Pr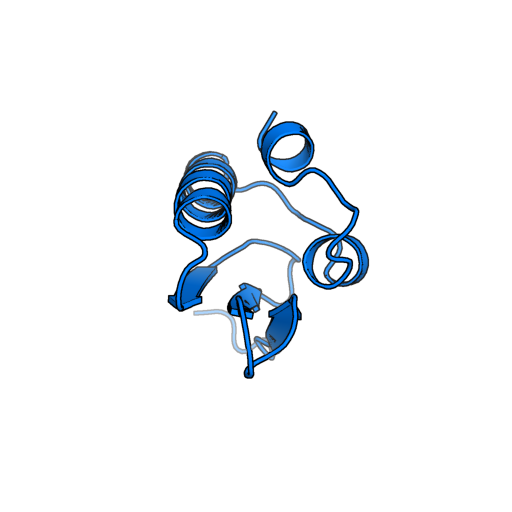otein AF-A0A1B1MP86-F1 (afdb_monomer)

Structure (mmCIF, N/CA/C/O backbone):
data_AF-A0A1B1MP86-F1
#
_entry.id   AF-A0A1B1MP86-F1
#
loop_
_atom_site.group_PDB
_atom_site.id
_atom_site.type_symbol
_atom_site.label_atom_id
_atom_site.label_alt_id
_atom_site.label_comp_id
_atom_site.label_asym_id
_atom_site.label_entity_id
_atom_site.label_seq_id
_atom_site.pdbx_PDB_ins_code
_atom_site.Cartn_x
_atom_site.Cartn_y
_atom_site.Cartn_z
_atom_site.occupancy
_atom_site.B_iso_or_equiv
_atom_site.auth_seq_id
_atom_site.auth_comp_id
_atom_site.auth_asym_id
_atom_site.auth_atom_id
_atom_site.pdbx_PDB_model_num
ATOM 1 N N . MET A 1 1 ? 1.546 -1.747 23.618 1.00 44.28 1 MET A N 1
ATOM 2 C CA . MET A 1 1 ? 1.988 -2.228 22.291 1.00 44.28 1 MET A CA 1
ATOM 3 C C . MET A 1 1 ? 1.261 -3.539 22.054 1.00 44.28 1 MET A C 1
ATOM 5 O O . MET A 1 1 ? 1.569 -4.504 22.738 1.00 44.28 1 MET A O 1
ATOM 9 N N . ALA A 1 2 ? 0.192 -3.537 21.255 1.00 43.34 2 ALA A N 1
ATOM 10 C CA . ALA A 1 2 ? -0.629 -4.732 21.067 1.00 43.34 2 ALA A CA 1
ATOM 11 C C . ALA A 1 2 ? 0.175 -5.787 20.293 1.00 43.34 2 ALA A C 1
ATOM 13 O O . ALA A 1 2 ? 0.661 -5.520 19.197 1.00 43.34 2 ALA A O 1
ATOM 14 N N . SER A 1 3 ? 0.337 -6.958 20.907 1.00 50.38 3 SER A N 1
ATOM 15 C CA . SER A 1 3 ? 1.021 -8.137 20.372 1.00 50.38 3 SER A CA 1
ATOM 16 C C . SER A 1 3 ? 0.124 -8.859 19.357 1.00 50.38 3 SER A C 1
ATOM 18 O O . SER A 1 3 ? -0.265 -10.005 19.569 1.00 50.38 3 SER A O 1
ATOM 20 N N . GLY A 1 4 ? -0.256 -8.155 18.295 1.00 57.81 4 GLY A N 1
ATOM 21 C CA . GLY A 1 4 ? -1.008 -8.700 17.168 1.00 57.81 4 GLY A CA 1
ATOM 22 C C . GLY A 1 4 ? -0.096 -8.991 15.977 1.00 57.81 4 GLY A C 1
ATOM 23 O O . GLY A 1 4 ? 0.916 -8.309 15.793 1.00 57.81 4 GLY A O 1
ATOM 24 N N . LYS A 1 5 ? -0.394 -10.015 15.170 1.00 75.94 5 LYS A N 1
ATOM 25 C CA . LYS A 1 5 ? 0.468 -10.383 14.027 1.00 75.94 5 LYS A CA 1
ATOM 26 C C . LYS A 1 5 ? 0.292 -9.380 12.887 1.00 75.94 5 LYS A C 1
ATOM 28 O O . LYS A 1 5 ? -0.657 -9.468 12.109 1.00 75.94 5 LYS A O 1
ATOM 33 N N . ASN A 1 6 ? 1.251 -8.472 12.734 1.00 90.88 6 ASN A N 1
ATOM 34 C CA . ASN A 1 6 ? 1.345 -7.648 11.533 1.00 90.88 6 ASN A CA 1
ATOM 35 C C . ASN A 1 6 ? 1.623 -8.517 10.296 1.00 90.88 6 ASN A C 1
ATOM 37 O O . ASN A 1 6 ? 2.269 -9.564 10.386 1.00 90.88 6 ASN A O 1
ATOM 41 N N . ARG A 1 7 ? 1.174 -8.063 9.122 1.00 94.56 7 ARG A N 1
ATOM 42 C CA . ARG A 1 7 ? 1.425 -8.747 7.846 1.00 94.56 7 ARG A CA 1
ATOM 43 C C . ARG A 1 7 ? 1.993 -7.809 6.794 1.00 94.56 7 ARG A C 1
ATOM 45 O O . ARG A 1 7 ? 1.694 -6.616 6.781 1.00 94.56 7 ARG A O 1
ATOM 52 N N . ILE A 1 8 ? 2.761 -8.376 5.869 1.00 96.94 8 ILE A N 1
ATOM 53 C CA . ILE A 1 8 ? 3.224 -7.680 4.669 1.00 96.94 8 ILE A CA 1
ATOM 54 C C . ILE A 1 8 ? 2.336 -8.101 3.502 1.00 96.94 8 ILE A C 1
ATOM 56 O O . ILE A 1 8 ? 2.278 -9.278 3.151 1.00 96.94 8 ILE A O 1
ATOM 60 N N . VAL A 1 9 ? 1.661 -7.132 2.895 1.00 97.12 9 VAL A N 1
ATOM 61 C CA . VAL A 1 9 ? 0.893 -7.305 1.663 1.00 97.12 9 VAL A CA 1
ATOM 62 C C . VAL A 1 9 ? 1.768 -6.905 0.485 1.00 97.12 9 VAL A C 1
ATOM 64 O O . VAL A 1 9 ? 2.325 -5.809 0.466 1.00 97.12 9 VAL A O 1
ATOM 67 N N . ARG A 1 10 ? 1.897 -7.797 -0.493 1.00 97.44 10 ARG A N 1
ATOM 68 C CA . ARG A 1 10 ? 2.654 -7.554 -1.723 1.00 97.44 10 ARG A CA 1
ATOM 69 C C . ARG A 1 10 ? 1.713 -7.081 -2.825 1.00 97.44 10 ARG A C 1
ATOM 71 O O . ARG A 1 10 ? 0.623 -7.627 -2.963 1.00 97.44 10 ARG A O 1
ATOM 78 N N . ARG A 1 11 ? 2.148 -6.088 -3.596 1.00 96.69 11 ARG A N 1
ATOM 79 C CA . ARG A 1 11 ? 1.401 -5.488 -4.705 1.00 96.69 11 ARG A CA 1
ATOM 80 C C . ARG A 1 11 ? 2.314 -5.345 -5.918 1.00 96.69 11 ARG A C 1
ATOM 82 O O . ARG A 1 11 ? 3.430 -4.852 -5.776 1.00 96.69 11 ARG A O 1
ATOM 89 N N . GLY A 1 12 ? 1.803 -5.693 -7.095 1.00 95.94 12 GLY A N 1
ATOM 90 C CA . GLY A 1 12 ? 2.544 -5.580 -8.353 1.00 95.94 12 GLY A CA 1
ATOM 91 C C . GLY A 1 12 ? 3.533 -6.725 -8.574 1.00 95.94 12 GLY A C 1
ATOM 92 O O . GLY A 1 12 ? 3.449 -7.764 -7.917 1.00 95.94 12 GLY A O 1
ATOM 93 N N . ASN A 1 13 ? 4.455 -6.528 -9.515 1.00 94.50 13 ASN A N 1
ATOM 94 C CA . ASN A 1 13 ? 5.435 -7.524 -9.940 1.00 94.50 13 ASN A CA 1
ATOM 95 C C . ASN A 1 13 ? 6.862 -7.031 -9.617 1.00 94.50 13 ASN A C 1
ATOM 97 O O . ASN A 1 13 ? 7.214 -5.934 -10.052 1.00 94.50 13 ASN A O 1
ATOM 101 N N . PRO A 1 14 ? 7.687 -7.810 -8.887 1.00 91.69 14 PRO A N 1
ATOM 102 C CA . PRO A 1 14 ? 9.091 -7.484 -8.619 1.00 91.69 14 PRO A CA 1
ATOM 103 C C . PRO A 1 14 ? 9.944 -7.128 -9.844 1.00 91.69 14 PRO A C 1
ATOM 105 O O . PRO A 1 14 ? 10.880 -6.349 -9.691 1.00 91.69 14 PRO A O 1
ATOM 108 N N . ASP A 1 15 ? 9.618 -7.656 -11.026 1.00 94.94 15 ASP A N 1
ATOM 109 C CA . ASP A 1 15 ? 10.397 -7.429 -12.252 1.00 94.94 15 ASP A CA 1
ATOM 110 C C . ASP A 1 15 ? 10.095 -6.082 -12.947 1.00 94.94 15 ASP A C 1
ATOM 112 O O . ASP A 1 15 ? 10.755 -5.737 -13.924 1.00 94.94 15 ASP A O 1
ATOM 116 N N . ASP A 1 16 ? 9.110 -5.315 -12.466 1.00 92.75 16 ASP A N 1
ATOM 117 C CA . ASP A 1 16 ? 8.690 -4.033 -13.059 1.00 92.75 16 ASP A CA 1
ATOM 118 C C . ASP A 1 16 ? 8.486 -2.956 -11.978 1.00 92.75 16 ASP A C 1
ATOM 120 O O . ASP A 1 16 ? 9.381 -2.155 -11.671 1.00 92.75 16 ASP A O 1
ATOM 124 N N . ALA A 1 17 ? 7.313 -2.986 -11.343 1.00 94.25 17 ALA A N 1
ATOM 125 C CA . ALA A 1 17 ? 6.918 -2.098 -10.265 1.00 94.25 17 AL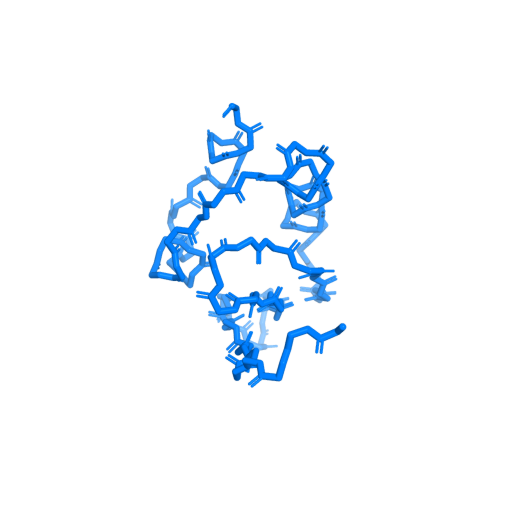A A CA 1
ATOM 126 C C . ALA A 1 17 ? 6.271 -2.907 -9.137 1.00 94.25 17 ALA A C 1
ATOM 128 O O . ALA A 1 17 ? 5.319 -3.671 -9.340 1.00 94.25 17 ALA A O 1
ATOM 129 N N . PHE A 1 18 ? 6.784 -2.715 -7.923 1.00 96.69 18 PHE A N 1
ATOM 130 C CA . PHE A 1 18 ? 6.434 -3.535 -6.769 1.00 96.69 18 PHE A CA 1
ATOM 131 C C . PHE A 1 18 ? 6.333 -2.709 -5.494 1.00 96.69 18 PHE A C 1
ATOM 133 O O . PHE A 1 18 ? 7.120 -1.788 -5.267 1.00 96.69 18 PHE A O 1
ATOM 140 N N . ALA A 1 19 ? 5.410 -3.092 -4.614 1.00 97.75 19 ALA A N 1
ATOM 141 C CA . ALA A 1 19 ? 5.306 -2.534 -3.278 1.00 97.75 19 ALA A CA 1
ATOM 142 C C . ALA A 1 19 ? 5.034 -3.601 -2.212 1.00 97.75 19 ALA A C 1
ATOM 144 O O . ALA A 1 19 ? 4.292 -4.563 -2.419 1.00 97.75 19 ALA A O 1
ATOM 145 N N . ALA A 1 20 ? 5.598 -3.370 -1.030 1.00 97.88 20 ALA A N 1
ATOM 146 C CA . ALA A 1 20 ? 5.317 -4.091 0.199 1.00 97.88 20 ALA A CA 1
ATOM 147 C C . ALA A 1 20 ? 4.632 -3.139 1.188 1.00 97.88 20 ALA A C 1
ATOM 149 O O . ALA A 1 20 ? 5.216 -2.136 1.602 1.00 97.88 20 ALA A O 1
ATOM 150 N N .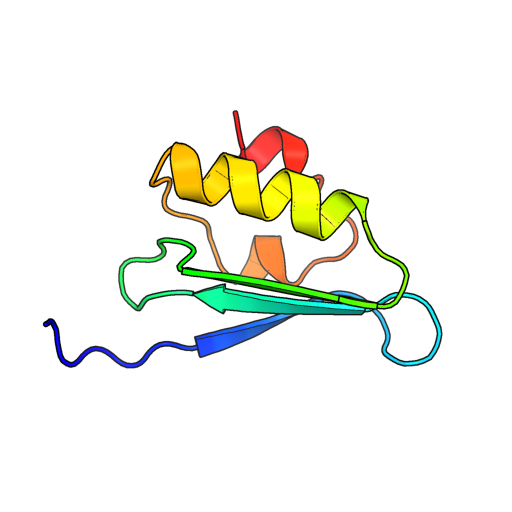 LEU A 1 21 ? 3.393 -3.450 1.564 1.00 97.25 21 LEU A N 1
ATOM 151 C CA . LEU A 1 21 ? 2.573 -2.669 2.488 1.00 97.25 21 LEU A CA 1
ATOM 152 C C . LEU A 1 21 ? 2.486 -3.387 3.835 1.00 97.25 21 LEU A C 1
ATOM 154 O O . LEU A 1 21 ? 2.054 -4.536 3.905 1.00 97.25 21 LEU A O 1
ATOM 158 N N . HIS A 1 22 ? 2.8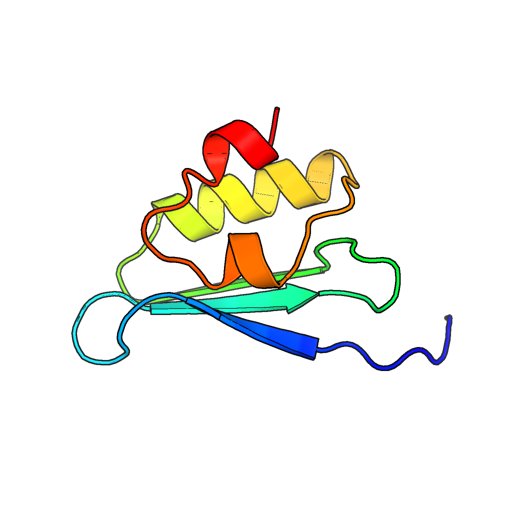93 -2.717 4.909 1.00 97.12 22 HIS A N 1
ATOM 159 C CA . HIS A 1 22 ? 2.876 -3.277 6.257 1.00 97.12 22 HIS A CA 1
ATOM 160 C C . HIS A 1 22 ? 1.540 -2.948 6.921 1.00 97.12 22 HIS A C 1
ATOM 162 O O . HIS A 1 22 ? 1.241 -1.780 7.161 1.00 97.12 22 HIS A O 1
ATOM 168 N N . VAL A 1 23 ? 0.732 -3.966 7.196 1.00 96.19 23 VAL A N 1
ATOM 169 C CA . VAL A 1 23 ? -0.631 -3.820 7.717 1.00 96.19 23 VAL A CA 1
ATOM 170 C C . VAL A 1 23 ? -0.693 -4.401 9.126 1.00 96.19 23 VAL A C 1
ATOM 172 O O . VAL A 1 23 ? -0.232 -5.520 9.367 1.00 96.19 23 VAL A O 1
ATOM 175 N N . CYS A 1 24 ? -1.247 -3.621 10.048 1.00 94.44 24 CYS A N 1
ATOM 176 C CA . CYS A 1 24 ? -1.539 -4.037 11.412 1.00 94.44 24 CYS A CA 1
ATOM 177 C C . CYS A 1 24 ? -2.710 -5.033 11.426 1.00 94.44 24 CYS A C 1
ATOM 179 O O . CYS A 1 24 ? -3.518 -5.080 10.498 1.00 94.44 24 CYS A O 1
ATOM 181 N N . GLU A 1 25 ? -2.843 -5.814 12.493 1.00 90.81 25 GLU A N 1
ATOM 182 C CA . GLU A 1 25 ? -3.949 -6.767 12.643 1.00 90.81 25 GLU A CA 1
ATOM 183 C C . GLU A 1 25 ? -5.331 -6.095 12.611 1.00 90.81 25 GLU A C 1
ATOM 185 O O . GLU A 1 25 ? -6.277 -6.645 12.052 1.00 90.81 25 GLU A O 1
ATOM 190 N N . ASP A 1 26 ? -5.438 -4.867 13.121 1.00 91.12 26 ASP A N 1
ATOM 191 C CA . ASP A 1 26 ? -6.680 -4.088 13.111 1.00 91.12 26 ASP A CA 1
ATOM 192 C C . ASP A 1 26 ? -7.033 -3.489 11.733 1.00 91.12 26 ASP A C 1
ATOM 194 O O . ASP A 1 26 ? -7.997 -2.729 11.612 1.00 91.12 26 ASP A O 1
ATOM 198 N N . GLY A 1 27 ? -6.253 -3.813 10.696 1.00 92.31 27 GLY A N 1
ATOM 199 C CA . GLY A 1 27 ? -6.442 -3.357 9.321 1.00 92.31 27 GLY A CA 1
ATOM 200 C C . GLY A 1 27 ? -5.886 -1.963 9.039 1.00 92.31 27 GLY A C 1
ATOM 201 O O . GLY A 1 27 ? -6.061 -1.458 7.930 1.00 92.31 27 GLY A O 1
ATOM 202 N N . THR A 1 28 ? -5.230 -1.312 10.004 1.00 94.31 28 THR A N 1
ATOM 203 C CA . THR A 1 28 ? -4.557 -0.030 9.759 1.00 94.31 28 THR A CA 1
ATOM 204 C C . THR A 1 28 ? -3.231 -0.224 9.028 1.00 94.31 28 THR A C 1
ATOM 206 O O . THR A 1 28 ? -2.530 -1.226 9.192 1.00 94.31 28 THR A O 1
ATOM 209 N N . LEU A 1 29 ? -2.872 0.748 8.189 1.00 95.31 29 LEU A N 1
ATOM 210 C CA . LEU A 1 29 ? -1.603 0.729 7.470 1.00 95.31 29 LEU A CA 1
ATOM 211 C C . LEU A 1 29 ? -0.487 1.308 8.353 1.00 95.31 29 LEU A C 1
ATOM 213 O O . LEU A 1 29 ? -0.615 2.412 8.878 1.00 95.31 29 LEU A O 1
ATOM 217 N N . LEU A 1 30 ? 0.619 0.577 8.487 1.00 95.44 30 LEU A N 1
ATOM 218 C CA . LEU A 1 30 ? 1.808 0.970 9.253 1.00 95.44 30 LEU A CA 1
ATOM 219 C C . LEU A 1 30 ? 2.912 1.563 8.376 1.00 95.44 30 LEU A C 1
ATOM 221 O O . LEU A 1 30 ? 3.761 2.292 8.882 1.00 95.44 30 LEU A O 1
ATOM 225 N N . GLY A 1 31 ? 2.905 1.279 7.072 1.00 95.19 31 GLY A N 1
ATOM 226 C CA . GLY A 1 31 ? 3.874 1.829 6.126 1.00 95.19 31 GLY A CA 1
ATOM 227 C C . GLY A 1 31 ? 3.859 1.133 4.773 1.00 95.19 31 GLY A C 1
ATOM 228 O O . GLY A 1 31 ? 3.145 0.149 4.573 1.00 95.19 31 GLY A O 1
ATOM 229 N N . ALA A 1 32 ? 4.673 1.643 3.852 1.00 97.31 32 ALA A N 1
ATOM 230 C CA . ALA A 1 32 ? 4.936 1.004 2.571 1.00 97.31 32 ALA A CA 1
ATOM 231 C C . ALA A 1 32 ? 6.380 1.247 2.118 1.00 97.31 32 ALA A C 1
ATOM 233 O O . ALA A 1 32 ? 6.927 2.329 2.327 1.00 97.31 32 ALA A O 1
ATOM 234 N N . ALA A 1 33 ? 6.956 0.249 1.454 1.00 97.50 33 ALA A N 1
ATOM 235 C CA . ALA A 1 33 ? 8.181 0.360 0.672 1.00 97.50 33 ALA A CA 1
ATOM 236 C C . ALA A 1 33 ? 7.860 -0.023 -0.774 1.00 97.50 33 ALA A C 1
ATOM 238 O O . ALA A 1 33 ? 7.091 -0.960 -0.996 1.00 97.50 33 ALA A O 1
ATOM 239 N N . ALA A 1 34 ? 8.414 0.695 -1.749 1.00 97.31 34 ALA A N 1
ATOM 240 C CA . ALA A 1 34 ? 8.133 0.442 -3.156 1.00 97.31 34 ALA A CA 1
ATOM 241 C C . ALA A 1 34 ? 9.362 0.657 -4.038 1.00 97.31 34 ALA A C 1
ATOM 243 O O . ALA A 1 34 ? 10.227 1.474 -3.725 1.00 97.31 34 ALA A O 1
ATOM 244 N N . ILE A 1 35 ? 9.384 -0.060 -5.157 1.00 97.75 35 ILE A N 1
ATOM 245 C CA . ILE A 1 35 ? 10.362 0.044 -6.237 1.00 97.75 35 ILE A CA 1
ATOM 246 C C . ILE A 1 35 ? 9.588 0.476 -7.481 1.00 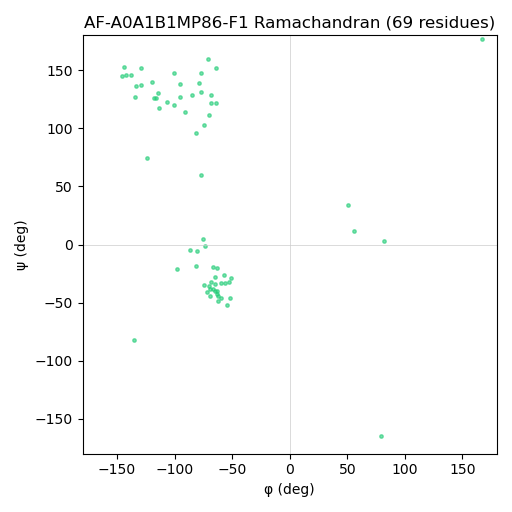97.75 35 ILE A C 1
ATOM 248 O O . ILE A 1 35 ? 8.574 -0.137 -7.813 1.00 97.75 35 ILE A O 1
ATOM 252 N N . ASN A 1 36 ? 10.027 1.566 -8.118 1.00 96.75 36 ASN A N 1
ATOM 253 C CA . ASN A 1 36 ? 9.415 2.164 -9.315 1.00 96.75 36 ASN A CA 1
ATOM 254 C C . ASN A 1 36 ? 7.919 2.538 -9.207 1.00 96.75 36 ASN A C 1
ATOM 256 O O . ASN A 1 36 ? 7.311 2.924 -10.199 1.00 96.75 36 ASN A O 1
ATOM 260 N N . ASP A 1 37 ? 7.330 2.525 -8.005 1.00 95.25 37 ASP A N 1
ATOM 261 C CA . ASP A 1 37 ? 5.931 2.908 -7.768 1.00 95.25 37 ASP A CA 1
ATOM 262 C C . ASP A 1 37 ? 5.801 4.037 -6.721 1.00 95.25 37 ASP A C 1
ATOM 264 O O . ASP A 1 37 ? 5.387 3.825 -5.571 1.00 95.25 37 ASP A O 1
ATOM 268 N N . PRO A 1 38 ? 6.134 5.290 -7.092 1.00 95.31 38 PRO A N 1
ATOM 269 C CA . PRO A 1 38 ? 5.983 6.436 -6.196 1.00 95.31 38 PRO A CA 1
ATOM 270 C C . PRO A 1 38 ? 4.511 6.745 -5.874 1.00 95.31 38 PRO A C 1
ATOM 272 O O . PRO A 1 38 ? 4.217 7.429 -4.886 1.00 95.31 38 PRO A O 1
ATOM 275 N N . HIS A 1 39 ? 3.565 6.269 -6.690 1.00 93.44 39 HIS A N 1
ATOM 276 C CA . HIS A 1 39 ? 2.140 6.500 -6.477 1.00 93.44 39 HIS A CA 1
ATOM 277 C C . HIS A 1 39 ? 1.611 5.690 -5.296 1.00 93.44 39 HIS A C 1
ATOM 279 O O . HIS A 1 39 ? 0.869 6.248 -4.479 1.00 93.44 39 HIS A O 1
ATOM 285 N N . THR A 1 40 ? 2.037 4.434 -5.157 1.00 95.38 40 THR A N 1
ATOM 286 C CA . THR A 1 40 ? 1.694 3.606 -3.997 1.00 95.38 40 THR A CA 1
ATOM 287 C C . THR A 1 40 ? 2.250 4.192 -2.704 1.00 95.38 40 THR A C 1
ATOM 289 O O . THR A 1 40 ? 1.495 4.310 -1.741 1.00 95.38 40 THR A O 1
ATOM 292 N N . VAL A 1 41 ? 3.496 4.684 -2.680 1.00 96.06 41 VAL A N 1
ATOM 293 C CA . VAL A 1 41 ? 4.059 5.345 -1.481 1.00 96.06 41 VAL A CA 1
ATOM 294 C C . VAL A 1 41 ? 3.239 6.577 -1.082 1.00 96.06 41 VAL A C 1
ATOM 296 O O . VAL A 1 41 ? 2.875 6.743 0.084 1.00 96.06 41 VAL A O 1
ATOM 299 N N . ARG A 1 42 ? 2.876 7.431 -2.051 1.00 95.69 42 ARG A N 1
ATOM 300 C CA . ARG A 1 42 ? 2.048 8.626 -1.795 1.00 95.69 42 ARG A CA 1
ATOM 301 C C . ARG A 1 42 ? 0.650 8.268 -1.286 1.00 95.69 42 ARG A C 1
ATOM 303 O O . ARG A 1 42 ? 0.121 8.967 -0.422 1.00 95.69 42 ARG A O 1
ATOM 310 N N . ALA A 1 43 ? 0.032 7.220 -1.829 1.00 95.38 43 ALA A N 1
ATOM 311 C CA . ALA A 1 43 ? -1.280 6.763 -1.381 1.00 95.38 43 ALA A CA 1
ATOM 312 C C . ALA A 1 43 ? -1.212 6.142 0.022 1.00 95.38 43 ALA A C 1
ATOM 314 O O . ALA A 1 43 ? -2.027 6.502 0.870 1.00 95.38 43 ALA A O 1
ATOM 315 N N . ALA A 1 44 ? -0.213 5.293 0.281 1.00 95.50 44 ALA A N 1
ATOM 316 C CA . ALA A 1 44 ? 0.039 4.681 1.580 1.00 95.50 44 ALA A CA 1
ATOM 317 C C . ALA A 1 44 ? 0.170 5.744 2.672 1.00 95.50 44 ALA A C 1
ATOM 319 O O . ALA A 1 44 ? -0.599 5.721 3.629 1.00 95.50 44 ALA A O 1
ATOM 320 N N . ARG A 1 45 ? 1.029 6.753 2.469 1.00 95.88 45 ARG A N 1
ATOM 321 C CA . ARG A 1 45 ? 1.193 7.863 3.419 1.00 95.88 45 ARG A CA 1
ATOM 322 C C . ARG A 1 45 ? -0.142 8.524 3.782 1.00 95.88 45 ARG A C 1
ATOM 324 O O . ARG A 1 45 ? -0.432 8.717 4.958 1.00 95.88 45 ARG A O 1
ATOM 331 N N . ARG A 1 46 ? -0.993 8.815 2.791 1.00 95.38 46 ARG A N 1
ATOM 332 C CA . ARG A 1 46 ? -2.313 9.426 3.034 1.00 95.38 46 ARG A CA 1
ATOM 333 C C . ARG A 1 46 ? -3.271 8.505 3.791 1.00 95.38 46 ARG A C 1
ATOM 335 O O . ARG A 1 46 ? -4.033 8.985 4.624 1.00 95.38 46 ARG A O 1
ATOM 342 N N . ILE A 1 47 ? -3.253 7.202 3.504 1.00 95.06 47 ILE A N 1
ATOM 343 C CA . ILE A 1 47 ? -4.048 6.203 4.238 1.00 95.06 47 ILE A CA 1
ATOM 344 C C . ILE A 1 47 ? -3.615 6.166 5.711 1.00 95.06 47 ILE A C 1
ATOM 346 O O . ILE A 1 47 ? -4.474 6.182 6.595 1.00 95.06 47 ILE A O 1
ATOM 350 N N . GLN A 1 48 ? -2.301 6.174 5.972 1.00 94.38 48 GLN A N 1
ATOM 351 C CA . GLN A 1 48 ? -1.730 6.182 7.323 1.00 94.38 48 GLN A CA 1
ATOM 352 C C . GLN A 1 48 ? -2.112 7.442 8.104 1.00 94.38 48 GLN A C 1
ATOM 354 O O . GLN A 1 48 ? -2.596 7.340 9.228 1.00 94.38 48 GLN A O 1
ATOM 359 N N . GLU A 1 49 ? -1.946 8.624 7.499 1.00 94.06 49 GLU A N 1
ATOM 360 C CA . GLU A 1 49 ? -2.294 9.917 8.110 1.00 94.06 49 GLU A CA 1
ATOM 361 C C . GLU A 1 49 ? -3.770 9.966 8.539 1.00 94.06 49 GLU A C 1
ATOM 363 O O . GLU A 1 49 ? -4.107 10.555 9.564 1.00 94.06 49 GLU A O 1
ATOM 368 N N . ARG A 1 50 ? -4.650 9.286 7.795 1.00 92.31 50 ARG A N 1
ATOM 369 C CA . ARG A 1 50 ? -6.088 9.189 8.092 1.00 92.31 50 ARG A CA 1
ATOM 370 C C . ARG A 1 50 ? -6.459 8.050 9.040 1.00 92.31 50 ARG A C 1
ATOM 372 O O . ARG A 1 50 ? -7.629 7.933 9.389 1.00 92.31 50 ARG A O 1
ATOM 379 N N . LYS A 1 51 ? -5.501 7.200 9.432 1.00 89.75 51 LYS A N 1
ATOM 380 C CA . LYS A 1 51 ? -5.706 6.015 10.289 1.00 89.75 51 LYS A CA 1
ATOM 381 C C . LYS A 1 51 ? -6.849 5.112 9.809 1.00 89.75 51 LYS A C 1
ATOM 383 O O . LYS A 1 51 ? -7.575 4.521 10.608 1.00 89.75 51 LYS A O 1
ATOM 388 N N . LYS A 1 52 ? -7.039 5.026 8.491 1.00 90.00 52 LYS A N 1
ATOM 389 C CA . LYS A 1 52 ? -8.143 4.266 7.907 1.00 90.00 52 LYS A CA 1
ATOM 390 C C . LYS A 1 52 ? -7.812 2.778 7.901 1.00 90.00 52 LYS A C 1
ATOM 392 O O . LYS A 1 52 ? -6.693 2.388 7.567 1.00 90.00 52 LYS A O 1
A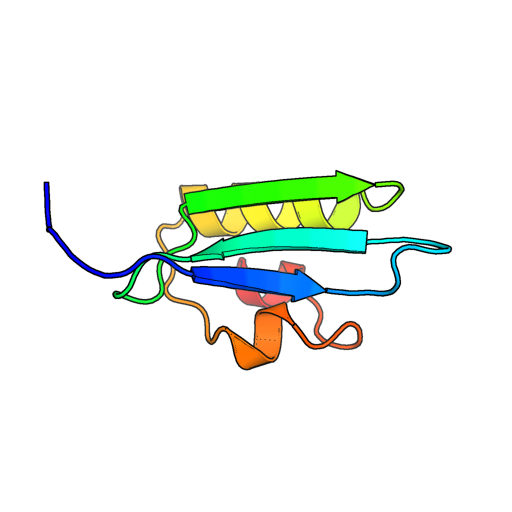TOM 397 N N . ARG A 1 53 ? -8.809 1.955 8.224 1.00 93.31 53 ARG A N 1
ATOM 398 C CA . ARG A 1 53 ? -8.736 0.506 8.035 1.00 93.31 53 ARG A CA 1
ATOM 399 C C . ARG A 1 53 ? -8.939 0.175 6.564 1.00 93.31 53 ARG A C 1
ATOM 401 O O . ARG A 1 53 ? -9.874 0.682 5.943 1.00 93.31 53 ARG A O 1
ATOM 408 N N . VAL A 1 54 ? -8.063 -0.650 6.010 1.00 91.56 54 VAL A N 1
ATOM 409 C CA . VAL A 1 54 ? -8.111 -1.045 4.604 1.00 91.56 54 VAL A CA 1
ATOM 410 C C . VAL A 1 54 ? -8.046 -2.557 4.505 1.00 91.56 54 VAL A C 1
ATOM 412 O O . VAL A 1 54 ? -7.254 -3.195 5.193 1.00 91.56 54 VAL A O 1
ATOM 415 N N . ASP A 1 55 ? -8.876 -3.120 3.633 1.00 93.31 55 ASP A N 1
ATOM 416 C CA . ASP A 1 55 ? -8.836 -4.540 3.314 1.00 93.31 55 ASP A CA 1
ATOM 417 C C . ASP A 1 55 ? -7.490 -4.899 2.644 1.00 93.31 55 ASP A C 1
ATOM 419 O O . ASP A 1 55 ? -7.158 -4.333 1.593 1.00 93.31 55 ASP A O 1
ATOM 423 N N . PRO A 1 56 ? -6.707 -5.838 3.211 1.00 94.12 56 PRO A N 1
ATOM 424 C CA . PRO A 1 56 ? -5.480 -6.338 2.601 1.00 94.12 56 PRO A CA 1
ATOM 425 C C . PRO A 1 56 ? -5.642 -6.839 1.158 1.00 94.12 56 PRO A C 1
ATOM 427 O O . PRO A 1 56 ? -4.709 -6.687 0.371 1.00 94.12 56 PRO A O 1
ATOM 430 N N . ALA A 1 57 ? -6.796 -7.405 0.790 1.00 95.31 57 ALA A N 1
ATOM 431 C CA . ALA A 1 57 ? -7.035 -7.897 -0.568 1.00 95.31 57 ALA A CA 1
ATOM 432 C C . ALA A 1 57 ? -7.038 -6.750 -1.594 1.00 95.31 57 ALA A C 1
ATOM 434 O O . ALA A 1 57 ? -6.421 -6.854 -2.654 1.00 95.31 57 ALA A O 1
ATOM 435 N N . LEU A 1 58 ? -7.637 -5.611 -1.233 1.00 95.75 58 LEU A N 1
ATOM 436 C CA . LEU A 1 58 ? -7.644 -4.396 -2.054 1.00 95.75 58 LEU A CA 1
ATOM 437 C C . LEU A 1 58 ? -6.251 -3.762 -2.172 1.00 95.75 58 LEU A C 1
ATOM 439 O O . LEU A 1 58 ? -5.920 -3.153 -3.188 1.00 95.75 58 LEU A O 1
ATOM 443 N N . LEU A 1 59 ? -5.419 -3.890 -1.135 1.00 95.62 59 LEU A N 1
ATOM 444 C CA . LEU A 1 59 ? -4.033 -3.419 -1.185 1.00 95.62 59 LEU A CA 1
ATOM 445 C C . LEU A 1 59 ? -3.180 -4.263 -2.144 1.00 95.62 59 LEU A C 1
ATOM 447 O O . LEU A 1 59 ? -2.349 -3.698 -2.862 1.00 95.62 59 LEU A O 1
ATOM 451 N N . ALA A 1 60 ? -3.400 -5.581 -2.172 1.00 96.56 60 ALA A N 1
ATOM 452 C CA . ALA A 1 60 ? -2.671 -6.520 -3.024 1.00 96.56 60 ALA A CA 1
ATOM 453 C C . ALA A 1 60 ? -3.022 -6.373 -4.512 1.00 96.56 60 ALA A C 1
ATOM 455 O O . ALA A 1 60 ? -2.146 -6.510 -5.365 1.00 96.56 60 ALA A O 1
ATOM 456 N N . ASP A 1 61 ? -4.284 -6.070 -4.822 1.00 95.12 61 ASP A N 1
ATOM 457 C CA . ASP A 1 61 ? -4.784 -5.983 -6.193 1.00 95.12 61 ASP A CA 1
ATOM 458 C C . ASP A 1 61 ? -4.221 -4.757 -6.945 1.00 95.12 61 ASP A C 1
ATOM 460 O O . ASP A 1 61 ? -4.609 -3.620 -6.643 1.00 95.12 61 ASP A O 1
ATOM 464 N N . PRO A 1 62 ? -3.356 -4.944 -7.963 1.00 91.19 62 PRO A N 1
ATOM 465 C CA . PRO A 1 62 ? -2.741 -3.844 -8.703 1.00 91.19 62 PRO A CA 1
ATOM 466 C C . PRO A 1 62 ? -3.754 -2.973 -9.465 1.00 91.19 62 PRO A C 1
ATOM 468 O O . PRO A 1 62 ? -3.448 -1.815 -9.753 1.00 91.19 62 PRO A O 1
ATOM 471 N N . THR A 1 63 ? -4.964 -3.472 -9.740 1.00 92.75 63 THR A N 1
ATOM 472 C CA . THR A 1 63 ? -6.018 -2.721 -10.443 1.00 92.75 63 THR A CA 1
ATOM 473 C C . THR A 1 63 ? -6.797 -1.778 -9.518 1.00 92.75 63 THR A C 1
ATOM 475 O O . THR A 1 63 ? -7.386 -0.789 -9.967 1.00 92.75 63 THR A O 1
ATOM 478 N N . THR A 1 64 ? -6.732 -2.003 -8.203 1.00 94.81 64 THR A N 1
ATOM 479 C CA . THR A 1 64 ? -7.372 -1.139 -7.211 1.00 94.81 64 THR A CA 1
ATOM 480 C C . THR A 1 64 ? -6.702 0.236 -7.145 1.00 94.81 64 THR A C 1
ATOM 482 O O . THR A 1 64 ? -5.496 0.369 -6.930 1.00 94.81 64 THR A O 1
ATOM 485 N N . ASN A 1 65 ? -7.499 1.306 -7.243 1.00 92.06 65 ASN A N 1
ATOM 486 C CA . ASN A 1 65 ? -7.010 2.678 -7.103 1.00 92.06 65 ASN A CA 1
ATOM 487 C C . ASN A 1 65 ? -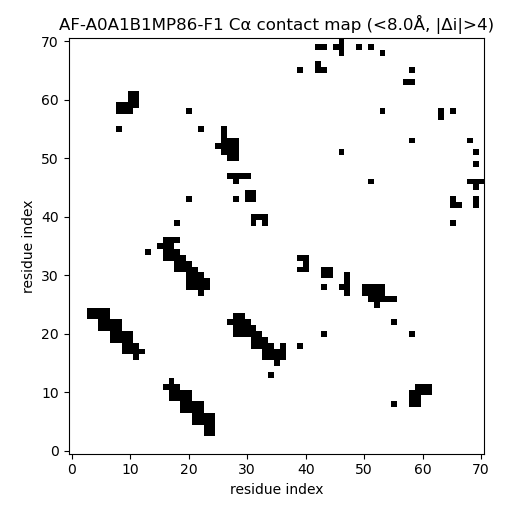6.859 3.081 -5.625 1.00 92.06 65 ASN A C 1
ATOM 489 O O . ASN A 1 65 ? -7.796 3.593 -5.003 1.00 92.06 65 ASN A O 1
ATOM 493 N N . LEU A 1 66 ? -5.644 2.947 -5.090 1.00 91.81 66 LEU A N 1
ATOM 494 C CA . LEU A 1 66 ? -5.323 3.262 -3.690 1.00 91.81 66 LEU A CA 1
ATOM 495 C C . LEU A 1 66 ? -5.655 4.708 -3.275 1.00 91.81 66 LEU A C 1
ATOM 497 O O . LEU A 1 66 ? -5.957 4.965 -2.111 1.00 91.81 66 LEU A O 1
ATOM 501 N N . ARG A 1 67 ? -5.683 5.673 -4.209 1.00 87.44 67 ARG A N 1
ATOM 502 C CA . ARG A 1 67 ? -6.073 7.062 -3.891 1.00 87.44 67 ARG A CA 1
ATOM 503 C C . ARG A 1 67 ? -7.530 7.172 -3.447 1.00 87.44 67 ARG A C 1
ATOM 505 O O . ARG A 1 67 ? -7.851 8.098 -2.709 1.00 87.44 67 ARG A O 1
ATOM 512 N N . ARG A 1 68 ? -8.409 6.272 -3.906 1.00 89.69 68 ARG A N 1
ATOM 513 C CA . ARG A 1 68 ? -9.813 6.218 -3.465 1.00 89.69 68 ARG A CA 1
ATOM 514 C C . ARG A 1 68 ? -9.929 5.628 -2.065 1.00 89.69 68 ARG A C 1
ATOM 516 O O . ARG A 1 68 ? -10.745 6.100 -1.285 1.00 89.69 68 ARG A O 1
ATOM 523 N N . LEU A 1 69 ? -9.073 4.666 -1.726 1.00 85.38 69 LEU A N 1
ATOM 524 C CA . LEU A 1 69 ? -9.001 4.122 -0.370 1.00 85.38 69 LEU A CA 1
ATOM 525 C C . LEU A 1 69 ? -8.526 5.187 0.618 1.00 85.38 69 LEU A C 1
ATOM 527 O O . LEU A 1 69 ? -9.038 5.244 1.725 1.00 85.38 69 LEU A O 1
ATOM 531 N N . ALA A 1 70 ? -7.644 6.087 0.185 1.00 79.44 70 ALA A N 1
ATOM 532 C CA . ALA A 1 70 ? -7.186 7.228 0.968 1.00 79.44 70 ALA A CA 1
ATOM 533 C C . ALA A 1 70 ? -8.213 8.367 1.121 1.00 79.44 70 ALA A C 1
ATOM 535 O O . ALA A 1 70 ? -7.862 9.367 1.738 1.00 79.44 70 ALA A O 1
ATOM 536 N N . ARG A 1 71 ? -9.419 8.282 0.536 1.00 77.38 71 ARG A N 1
ATOM 537 C CA . AR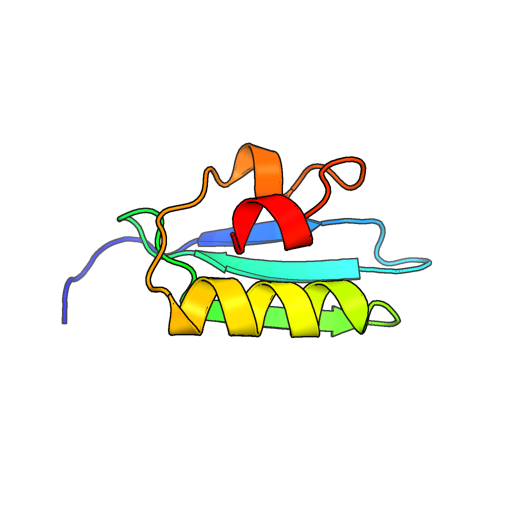G A 1 71 ? -10.487 9.276 0.738 1.00 77.38 71 ARG A CA 1
ATOM 538 C C . ARG A 1 71 ? -11.252 9.033 2.031 1.00 77.38 71 ARG A C 1
ATOM 540 O O . ARG A 1 71 ? -11.447 7.852 2.399 1.00 77.38 71 ARG A O 1
#

Secondary structure (DSSP, 8-state):
------EEEEEE-TTS-EEEEEE-TTSBEEEEEEES-HHHHHHHHHHHHTT-B--HHHHH-TTS-HHHHT-

pLDDT: mean 91.12, std 11.21, range [43.34, 97.88]

Solvent-accessible surface area (backbone atoms only — not comparable to full-atom values): 4052 Å² total; per-residue (Å²): 132,85,94,57,75,61,44,75,39,60,22,64,42,87,94,70,36,24,35,43,34,35,30,41,66,86,29,28,51,77,49,60,52,62,44,87,34,70,64,59,48,56,24,44,53,45,27,36,78,67,65,43,67,51,63,63,68,58,64,29,39,73,84,52,63,54,64,64,70,42,101

Nearest PDB structures (foldseek):
  4emi-assembly1_A  TM=8.311E-01  e=1.742E-03  Pseudomonas putida
  4h4u-assembly1_A-2  TM=8.250E-01  e=2.389E-03  Acidovo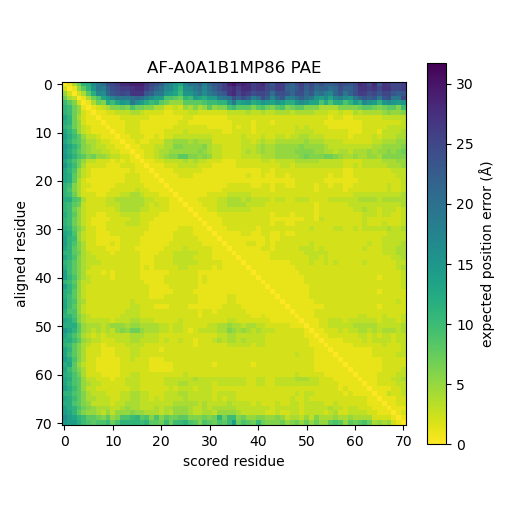rax sp. KKS102
  4h4w-assembly1_A-2  TM=8.275E-01  e=3.277E-03  Acidovorax sp. KKS102
  8pxk-assembly1_A  TM=8.244E-01  e=3.277E-03  Pseudomonas sp. KKS102
  6tuk-assembly1_B  TM=7.289E-01  e=1.236E-02  Thermobifida fusca YX

InterPro domains:
  IPR016156 FAD/NAD-linked reductase, dimerisation domain superfamily [G3DSA:3.30.390.30] (1-71)
  IPR016156 FAD/NAD-linked reductase, dimerisation domain superfamily [SSF55424] (2-70)
  IPR028202 Reductase, C-terminal [PF14759] (3-70)

Mean predicted aligned error: 3.87 Å

Sequence (71 aa):
MASGKNRIVRRGNPDDAFAALHVCEDGTLLGAAAINDPHTVRAARRIQERKKRVDPALLADPTTNLRRLAR

Radius of gyration: 11.38 Å; Cα contacts (8 Å, |Δi|>4): 128; chains: 1; bounding box: 21×20×35 Å

Foldseek 3Di:
DDPFDWDWQWADDPVAKIKTWIATPQQFTPAMDIDPCVPLRVLSVLSNVVRDRDDSVLNHYNPRDSVVVSD

Organism: Streptomyces lincolnensis (NCBI:txid1915)